Protein AF-A0A8T4Y741-F1 (afdb_monomer_lite)

Secondary structure (DSSP, 8-state):
--EEEEEEETTEEEEEE-PPPP--TT----EEEEEE--SSHHHHHHHT--GGGTEEEETTTTEEEEPPTTPPPS--SSEE--SEEEEE-

Sequence (89 aa):
MPRELVLTAPRTLEFREYEEPSLEAKQIRVKSILTAEKHGTSLAIYRGESPFHVKRYDDRLKLFMPLEEEEKRRVVYPCHVGNMTVGVV

Structure (mmCIF, N/CA/C/O backbone):
data_AF-A0A8T4Y741-F1
#
_entry.id   AF-A0A8T4Y741-F1
#
loop_
_atom_site.group_PDB
_atom_site.id
_atom_site.type_symbol
_atom_site.label_atom_id
_atom_site.label_alt_id
_atom_site.label_comp_id
_atom_site.label_asym_id
_atom_site.label_entity_id
_atom_site.label_seq_id
_atom_site.pdbx_PDB_ins_code
_atom_site.Cartn_x
_atom_site.Cartn_y
_atom_site.Cartn_z
_atom_site.occupancy
_atom_site.B_iso_or_equiv
_atom_site.auth_seq_id
_atom_site.auth_comp_id
_atom_site.auth_asym_id
_atom_site.auth_atom_id
_atom_site.pdbx_PDB_model_num
ATOM 1 N N . MET A 1 1 ? 2.779 6.076 20.675 1.00 75.06 1 MET A N 1
ATOM 2 C CA . MET A 1 1 ? 2.587 6.573 19.302 1.00 75.06 1 MET A CA 1
ATOM 3 C C . MET A 1 1 ? 2.036 5.438 18.455 1.00 75.06 1 MET A C 1
ATOM 5 O O . MET A 1 1 ? 2.506 4.311 18.630 1.00 75.06 1 MET A O 1
ATOM 9 N N . PRO A 1 2 ? 1.015 5.663 17.619 1.00 91.19 2 PRO A N 1
ATOM 10 C CA . PRO A 1 2 ? 0.570 4.648 16.680 1.00 91.19 2 PRO A CA 1
ATOM 11 C C . PRO A 1 2 ? 1.647 4.434 15.606 1.00 91.19 2 PRO A C 1
ATOM 13 O O . PRO A 1 2 ? 2.471 5.311 15.341 1.00 91.19 2 PRO A O 1
ATOM 16 N N . ARG A 1 3 ? 1.691 3.222 15.048 1.00 94.25 3 ARG A N 1
ATOM 17 C CA . ARG A 1 3 ? 2.672 2.833 14.032 1.00 94.25 3 ARG A CA 1
ATOM 18 C C . ARG A 1 3 ? 1.966 2.327 12.795 1.00 94.25 3 ARG A C 1
ATOM 20 O O . ARG A 1 3 ? 0.986 1.592 12.905 1.00 94.25 3 ARG A O 1
ATOM 27 N N . GLU A 1 4 ? 2.516 2.660 11.644 1.00 94.31 4 GLU A N 1
ATOM 28 C CA . GLU A 1 4 ? 2.106 2.114 10.359 1.00 94.31 4 GLU A CA 1
ATOM 29 C C . GLU A 1 4 ? 3.221 1.265 9.749 1.00 94.31 4 GLU A C 1
ATOM 31 O O . GLU A 1 4 ? 4.397 1.433 10.074 1.00 94.31 4 GLU A O 1
ATOM 36 N N . LEU A 1 5 ? 2.835 0.335 8.876 1.00 95.06 5 LEU A N 1
ATOM 37 C CA . LEU A 1 5 ? 3.756 -0.433 8.050 1.00 95.06 5 LEU A CA 1
ATOM 38 C C . LEU A 1 5 ? 3.802 0.213 6.664 1.00 95.06 5 LEU A C 1
ATOM 40 O O . LEU A 1 5 ? 2.779 0.303 5.986 1.00 95.06 5 LEU A O 1
ATOM 44 N N . VAL A 1 6 ? 4.983 0.654 6.243 1.00 96.19 6 VAL A N 1
ATOM 45 C CA . VAL A 1 6 ? 5.179 1.387 4.986 1.00 96.19 6 VAL A CA 1
ATOM 46 C C . VAL A 1 6 ? 6.184 0.649 4.121 1.00 96.19 6 VAL A C 1
ATOM 48 O O . VAL A 1 6 ? 7.186 0.136 4.616 1.00 96.19 6 VAL A O 1
ATOM 51 N N . LEU A 1 7 ? 5.931 0.609 2.817 1.00 97.19 7 LEU A N 1
ATOM 52 C CA . LEU A 1 7 ? 6.865 0.095 1.825 1.00 97.19 7 LEU A CA 1
ATOM 53 C C . LEU A 1 7 ? 7.746 1.237 1.325 1.00 97.19 7 LEU A C 1
ATOM 55 O O . LEU A 1 7 ? 7.268 2.161 0.666 1.00 97.19 7 LEU A O 1
ATOM 59 N N . THR A 1 8 ? 9.029 1.184 1.661 1.00 97.44 8 THR A N 1
ATOM 60 C CA . THR A 1 8 ? 9.962 2.318 1.545 1.00 97.44 8 THR A CA 1
ATOM 61 C C . THR A 1 8 ? 10.902 2.173 0.357 1.00 97.44 8 THR A C 1
ATOM 63 O O . THR A 1 8 ? 11.393 3.166 -0.176 1.00 97.44 8 THR A O 1
ATOM 66 N N . ALA A 1 9 ? 11.078 0.938 -0.103 1.00 97.25 9 ALA A N 1
ATOM 67 C CA . ALA A 1 9 ? 11.752 0.550 -1.332 1.00 97.25 9 ALA A CA 1
ATOM 68 C C . ALA A 1 9 ? 11.249 -0.848 -1.752 1.00 97.25 9 ALA A C 1
ATOM 70 O O . ALA A 1 9 ? 10.565 -1.512 -0.962 1.00 97.25 9 ALA A O 1
ATOM 71 N N . PRO A 1 10 ? 11.581 -1.346 -2.959 1.00 96.81 10 PRO A N 1
ATOM 72 C CA . PRO A 1 10 ? 11.268 -2.718 -3.337 1.00 96.81 10 PRO A CA 1
ATOM 73 C C . PRO A 1 10 ? 11.765 -3.713 -2.283 1.00 96.81 10 PRO A C 1
ATOM 75 O O . PRO A 1 10 ? 12.938 -3.721 -1.924 1.00 96.81 10 PRO A O 1
ATOM 78 N N . ARG A 1 11 ? 10.860 -4.572 -1.816 1.00 97.12 11 ARG A N 1
ATOM 79 C CA . ARG A 1 11 ? 11.058 -5.603 -0.791 1.00 97.12 11 ARG A CA 1
ATOM 80 C C . ARG A 1 11 ? 11.415 -5.082 0.612 1.00 97.12 11 ARG A C 1
ATOM 82 O O . ARG A 1 11 ? 11.696 -5.899 1.486 1.00 97.12 11 ARG A O 1
ATOM 89 N N . THR A 1 12 ? 11.305 -3.775 0.862 1.00 98.06 12 THR A N 1
ATOM 90 C CA . THR A 1 12 ? 11.692 -3.141 2.134 1.00 98.06 12 THR A CA 1
ATOM 91 C C . THR A 1 12 ? 10.490 -2.533 2.845 1.00 98.06 12 THR A C 1
ATOM 93 O O . THR A 1 12 ? 9.956 -1.506 2.425 1.00 98.06 12 THR A O 1
ATOM 96 N N . LEU A 1 13 ? 10.071 -3.170 3.938 1.00 97.06 13 LEU A N 1
ATOM 97 C CA . LEU A 1 13 ? 8.995 -2.691 4.801 1.00 97.06 13 LEU A CA 1
ATOM 98 C C . LEU A 1 13 ? 9.571 -2.138 6.101 1.00 97.06 13 LEU A C 1
ATOM 100 O O . LEU A 1 13 ? 10.429 -2.766 6.720 1.00 97.06 13 LEU A O 1
ATOM 104 N N . GLU A 1 14 ? 9.051 -0.999 6.538 1.00 97.75 14 GLU A N 1
ATOM 105 C CA . GLU A 1 14 ? 9.450 -0.352 7.784 1.00 97.75 14 GLU A CA 1
ATOM 106 C C . GLU A 1 14 ? 8.224 -0.011 8.622 1.00 97.75 14 GLU A C 1
ATOM 108 O O . GLU A 1 14 ? 7.204 0.448 8.101 1.00 97.75 14 GLU A O 1
ATOM 113 N N . PHE A 1 15 ? 8.350 -0.194 9.935 1.00 96.75 15 PHE A N 1
ATOM 114 C CA . PHE A 1 15 ? 7.418 0.404 10.880 1.00 96.75 15 PHE A CA 1
ATOM 115 C C . PHE A 1 15 ? 7.822 1.848 11.145 1.00 96.75 15 PHE A C 1
ATOM 117 O O . PHE A 1 15 ? 8.976 2.114 11.482 1.00 96.75 15 PHE A O 1
ATOM 124 N N . ARG A 1 16 ? 6.868 2.768 11.030 1.00 95.81 16 ARG A N 1
ATOM 125 C CA . ARG A 1 16 ? 7.077 4.198 11.280 1.00 95.81 16 ARG A CA 1
ATOM 126 C C . ARG A 1 16 ? 6.022 4.706 12.239 1.00 95.81 16 ARG A C 1
ATOM 128 O O . ARG A 1 16 ? 4.880 4.253 12.198 1.00 95.81 16 ARG A O 1
ATOM 135 N N . GLU A 1 17 ? 6.420 5.602 13.130 1.00 96.19 17 GLU A N 1
ATOM 136 C CA . GLU A 1 17 ? 5.465 6.327 13.962 1.00 96.19 17 GLU A CA 1
ATOM 137 C C . GLU A 1 17 ? 4.767 7.391 13.120 1.00 96.19 17 GLU A C 1
ATOM 139 O O . GLU A 1 17 ? 5.386 7.996 12.243 1.00 96.19 17 GLU A O 1
ATOM 144 N N . TYR A 1 18 ? 3.484 7.612 13.388 1.00 93.75 18 TYR A N 1
ATOM 145 C 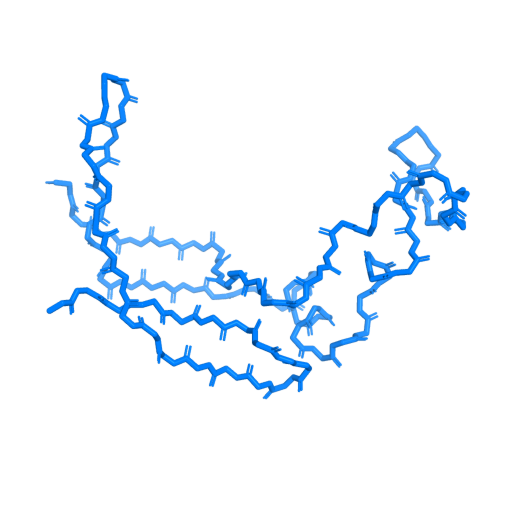CA . TYR A 1 18 ? 2.713 8.672 12.752 1.00 93.75 18 TYR A CA 1
ATOM 146 C C . TYR A 1 18 ? 1.872 9.415 13.789 1.00 93.75 18 TYR A C 1
ATOM 148 O O . TYR A 1 18 ? 1.570 8.892 14.866 1.00 93.75 18 TYR A O 1
ATOM 156 N N . GLU A 1 19 ? 1.490 10.642 13.455 1.00 94.94 19 GLU A N 1
ATOM 157 C CA . GLU A 1 19 ? 0.525 11.411 14.234 1.00 94.94 19 GLU A CA 1
ATOM 158 C C . GLU A 1 19 ? -0.883 11.126 13.721 1.00 94.94 19 GLU A C 1
ATOM 160 O O . GLU A 1 19 ? -1.149 11.203 12.521 1.00 94.94 19 GLU A O 1
ATOM 165 N N . GLU A 1 20 ? -1.802 10.787 14.624 1.00 93.12 20 GLU A N 1
ATOM 166 C CA . GLU A 1 20 ? -3.205 10.631 14.252 1.00 93.12 20 GLU A CA 1
ATOM 167 C C . GLU A 1 20 ? -3.800 11.999 13.899 1.00 93.12 20 GLU A C 1
ATOM 169 O O . GLU A 1 20 ? -3.893 12.857 14.781 1.00 93.12 20 GLU A O 1
ATOM 174 N N . PRO A 1 21 ? -4.243 12.220 12.646 1.00 92.44 21 PRO A N 1
ATOM 175 C CA . PRO A 1 21 ? -4.900 13.468 12.292 1.00 92.44 21 PRO A CA 1
ATOM 176 C C . PRO A 1 21 ? -6.224 13.591 13.048 1.00 92.44 21 PRO A C 1
ATOM 178 O O . PRO A 1 21 ? -6.862 12.579 13.362 1.00 92.44 21 PRO A O 1
ATOM 181 N N . SER A 1 22 ? -6.662 14.824 13.307 1.00 95.38 22 SER A N 1
ATOM 182 C CA . SER A 1 22 ? -7.985 15.115 13.871 1.00 95.38 22 SER A CA 1
ATOM 183 C C . SER A 1 22 ? -9.093 14.406 13.088 1.00 95.38 22 SER A C 1
ATOM 185 O O . SER A 1 22 ? -9.019 14.270 11.869 1.00 95.38 22 SER A O 1
ATOM 187 N N . LEU A 1 23 ? -10.108 13.909 13.801 1.00 96.19 23 LEU A N 1
ATOM 188 C CA . LEU A 1 23 ? -11.236 13.232 13.166 1.00 96.19 23 LEU A CA 1
ATOM 189 C C . LEU A 1 23 ? -12.199 14.282 12.614 1.00 96.19 23 LEU A C 1
ATOM 191 O O . LEU A 1 23 ? -12.826 15.005 13.387 1.00 96.19 23 LEU A O 1
ATOM 195 N N . GLU A 1 24 ? -12.321 14.348 11.292 1.00 97.25 24 GLU A N 1
ATOM 196 C CA . GLU A 1 24 ? -13.181 15.328 10.634 1.00 97.25 24 GLU A CA 1
ATOM 197 C C . GLU A 1 24 ? -14.638 14.862 10.542 1.00 97.25 24 GLU A C 1
ATOM 199 O O . GLU A 1 24 ? -14.973 13.678 10.676 1.00 97.25 24 GLU A O 1
ATOM 204 N N . ALA A 1 25 ? -15.533 15.807 10.255 1.00 97.31 25 ALA A N 1
ATOM 205 C CA . ALA A 1 25 ? -16.931 15.492 10.000 1.00 97.31 25 ALA A CA 1
ATOM 206 C C . ALA A 1 25 ? -17.063 14.450 8.870 1.00 97.31 25 ALA A C 1
ATOM 208 O O . ALA A 1 25 ? -16.459 14.585 7.806 1.00 97.31 25 ALA A O 1
ATOM 209 N N . LYS A 1 26 ? -17.913 13.434 9.086 1.00 96.56 26 LYS A N 1
ATOM 210 C CA . LYS A 1 26 ? -18.154 12.295 8.171 1.00 96.56 26 LYS A CA 1
ATOM 211 C C . LYS A 1 26 ? -16.983 11.311 8.021 1.00 96.56 26 LYS A C 1
ATOM 213 O O . LYS A 1 26 ? -17.017 10.482 7.114 1.00 96.56 26 LYS A O 1
ATOM 218 N N . GLN A 1 27 ? -15.985 11.357 8.899 1.00 97.19 27 GLN A N 1
ATOM 219 C CA . GLN A 1 27 ? -14.967 10.313 9.004 1.00 97.19 27 GLN A CA 1
ATOM 220 C C . GLN A 1 27 ? -15.270 9.364 10.168 1.00 97.19 27 GLN A C 1
ATOM 222 O O . GLN A 1 27 ? -15.916 9.735 11.146 1.00 97.19 27 GLN A O 1
ATOM 227 N N . ILE A 1 28 ? -14.766 8.136 10.064 1.00 95.31 28 ILE A N 1
ATOM 228 C CA . ILE A 1 28 ? -14.661 7.200 11.186 1.00 95.31 28 ILE A CA 1
ATOM 229 C C . ILE A 1 28 ? -13.188 6.873 11.403 1.00 95.31 28 ILE A C 1
ATOM 231 O O . ILE A 1 28 ? -12.416 6.810 10.443 1.00 95.31 28 ILE A O 1
ATOM 235 N N . ARG A 1 29 ? -12.797 6.646 12.657 1.00 94.81 29 ARG A N 1
ATOM 236 C CA . ARG A 1 29 ? -11.472 6.125 12.991 1.00 94.81 29 ARG A CA 1
ATOM 237 C C . ARG A 1 29 ? -11.615 4.652 13.316 1.00 94.81 29 ARG A C 1
ATOM 239 O O . ARG A 1 29 ? -12.428 4.294 14.150 1.00 94.81 29 ARG A O 1
ATOM 246 N N . VAL A 1 30 ? -10.826 3.815 12.653 1.00 94.88 30 VAL A N 1
ATOM 247 C CA . VAL A 1 30 ? -10.802 2.376 12.917 1.00 94.88 30 VAL A CA 1
ATOM 248 C C . VAL A 1 30 ? -9.457 2.025 13.532 1.00 94.88 30 VAL A C 1
ATOM 250 O O . VAL A 1 30 ? -8.416 2.220 12.904 1.00 94.88 30 VAL A O 1
ATOM 253 N N . LYS A 1 31 ? -9.465 1.459 14.738 1.00 94.38 31 LYS A N 1
ATOM 254 C CA . LYS A 1 31 ? -8.284 0.808 15.307 1.00 94.38 31 LYS A CA 1
ATOM 255 C C . LYS A 1 31 ? -8.198 -0.609 14.750 1.00 94.38 31 LYS A C 1
ATOM 257 O O . LYS A 1 31 ? -8.943 -1.489 15.188 1.00 94.38 31 LYS A O 1
ATOM 262 N N . SER A 1 32 ? -7.305 -0.819 13.782 1.00 93.88 32 SER A N 1
ATOM 263 C CA . SER A 1 32 ? -7.087 -2.140 13.177 1.00 93.88 32 SER A CA 1
ATOM 264 C C . SER A 1 32 ? -6.684 -3.177 14.231 1.00 93.88 32 SER A C 1
ATOM 266 O O . SER A 1 32 ? -5.823 -2.917 15.075 1.00 93.88 32 SER A O 1
ATOM 268 N N . ILE A 1 33 ? -7.312 -4.352 14.172 1.00 95.50 33 ILE A N 1
ATOM 269 C CA . ILE A 1 33 ? -6.960 -5.542 14.960 1.00 95.50 33 ILE A CA 1
ATOM 270 C C . ILE A 1 33 ? -6.273 -6.563 14.051 1.00 95.50 33 ILE A C 1
ATOM 272 O O . ILE A 1 33 ? -5.254 -7.139 14.425 1.00 95.50 33 ILE A O 1
ATOM 276 N N . LEU A 1 34 ? -6.820 -6.770 12.849 1.00 94.25 34 LEU A N 1
ATOM 277 C CA . LEU A 1 34 ? -6.267 -7.647 11.821 1.00 94.25 34 LEU A CA 1
ATOM 278 C C . LEU A 1 34 ? -6.306 -6.937 10.466 1.00 94.25 34 LEU A C 1
ATOM 280 O O . LEU A 1 34 ? -7.324 -6.355 10.088 1.00 94.25 34 LEU A O 1
ATOM 284 N N . THR A 1 35 ? -5.212 -7.039 9.714 1.00 93.12 35 THR A N 1
ATOM 285 C CA . THR A 1 35 ? -5.108 -6.532 8.341 1.00 93.12 35 THR A CA 1
ATOM 286 C C . THR A 1 35 ? -4.549 -7.624 7.439 1.00 93.12 35 THR A C 1
ATOM 288 O O . THR A 1 35 ? -3.615 -8.330 7.816 1.00 93.12 35 THR A O 1
ATOM 291 N N . ALA A 1 36 ? -5.111 -7.746 6.241 1.00 92.06 36 ALA A N 1
ATOM 292 C CA . ALA A 1 36 ? -4.657 -8.671 5.217 1.00 92.06 36 ALA A CA 1
ATOM 293 C C . ALA A 1 36 ? -4.151 -7.927 3.978 1.00 92.06 36 ALA A C 1
ATOM 295 O O . ALA A 1 36 ? -4.711 -6.907 3.558 1.00 92.06 36 ALA A O 1
ATOM 296 N N . GLU A 1 37 ? -3.119 -8.507 3.373 1.00 91.69 37 GLU A N 1
ATOM 297 C CA . GLU A 1 37 ? -2.651 -8.175 2.034 1.00 91.69 37 GLU A CA 1
ATOM 298 C C . GLU A 1 37 ? -3.226 -9.111 0.980 1.00 91.69 37 GLU A C 1
ATOM 300 O O . GLU A 1 37 ? -3.607 -10.245 1.277 1.00 91.69 37 GLU A O 1
ATOM 305 N N . LYS A 1 38 ? -3.220 -8.659 -0.278 1.00 88.31 38 LYS A N 1
ATOM 306 C CA . LYS A 1 38 ? -3.533 -9.521 -1.427 1.00 88.31 38 LYS A CA 1
ATOM 307 C C . LYS A 1 38 ? -2.359 -9.615 -2.392 1.00 88.31 38 LYS A C 1
ATOM 309 O O . LYS A 1 38 ? -1.660 -8.643 -2.652 1.00 88.31 38 LYS A O 1
ATOM 314 N N . HIS A 1 39 ? -2.199 -10.777 -3.014 1.00 85.62 39 HIS A N 1
ATOM 315 C CA . HIS A 1 39 ? -1.074 -11.073 -3.905 1.00 85.62 39 HIS A CA 1
ATOM 316 C C . HIS A 1 39 ? -1.112 -10.356 -5.270 1.00 85.62 39 HIS A C 1
ATOM 318 O O . HIS A 1 39 ? -0.202 -10.549 -6.064 1.00 85.62 39 HIS A O 1
ATOM 324 N N . GLY A 1 40 ? -2.169 -9.608 -5.604 1.00 88.56 40 GLY A N 1
ATOM 325 C CA . GLY A 1 40 ? -2.320 -8.955 -6.910 1.00 88.56 40 GLY A CA 1
ATOM 326 C C . GLY A 1 40 ? -1.365 -7.770 -7.099 1.00 88.56 40 GLY A C 1
ATOM 327 O O . GLY A 1 40 ? -0.154 -7.874 -6.923 1.00 88.56 40 GLY A O 1
ATOM 328 N N . THR A 1 41 ? -1.913 -6.601 -7.431 1.00 90.69 41 THR A N 1
ATOM 329 C CA . THR A 1 41 ? -1.124 -5.374 -7.625 1.00 90.69 41 THR A CA 1
ATOM 330 C C . THR A 1 41 ? -0.204 -5.060 -6.438 1.00 90.69 41 THR A C 1
ATOM 332 O O . THR A 1 41 ? 0.922 -4.625 -6.662 1.00 90.69 41 THR A O 1
ATOM 335 N N . SER A 1 42 ? -0.625 -5.343 -5.196 1.00 92.31 42 SER A N 1
ATOM 336 C CA . SER A 1 42 ? 0.192 -5.093 -4.001 1.00 92.31 42 SER A CA 1
ATOM 337 C C . SER A 1 42 ? 1.515 -5.866 -4.010 1.00 92.31 42 SER A C 1
ATOM 339 O O . SER A 1 42 ? 2.546 -5.295 -3.673 1.00 92.31 42 SER A O 1
ATOM 341 N N . LEU A 1 43 ? 1.536 -7.133 -4.448 1.00 94.19 43 LEU A N 1
ATOM 342 C CA . LEU A 1 43 ? 2.773 -7.925 -4.484 1.00 94.19 43 LEU A CA 1
ATOM 343 C C . LEU A 1 43 ? 3.731 -7.435 -5.575 1.00 94.19 43 LEU A C 1
ATOM 345 O O . LEU A 1 43 ? 4.940 -7.399 -5.359 1.00 94.19 43 LEU A O 1
ATOM 349 N N . ALA A 1 44 ? 3.201 -7.026 -6.730 1.00 94.75 44 ALA A N 1
ATOM 350 C CA . ALA A 1 44 ? 4.012 -6.424 -7.786 1.00 94.75 44 ALA A CA 1
ATOM 351 C C . ALA A 1 44 ? 4.626 -5.091 -7.325 1.00 94.75 44 ALA A C 1
ATOM 353 O O . ALA A 1 44 ? 5.798 -4.834 -7.591 1.00 94.75 44 ALA A O 1
ATOM 354 N N . ILE A 1 45 ? 3.871 -4.272 -6.581 1.00 95.31 45 ILE A N 1
ATOM 355 C CA . ILE A 1 45 ? 4.380 -3.042 -5.955 1.00 95.31 45 ILE A CA 1
ATOM 356 C C . ILE A 1 45 ? 5.436 -3.374 -4.896 1.00 95.31 45 ILE A C 1
ATOM 358 O O . ILE A 1 45 ? 6.504 -2.771 -4.903 1.00 95.31 45 ILE A O 1
ATOM 362 N N . TYR A 1 46 ? 5.197 -4.367 -4.032 1.00 95.69 46 TYR A N 1
ATOM 363 C CA . TYR A 1 46 ? 6.185 -4.844 -3.058 1.00 95.69 46 TYR A CA 1
ATOM 364 C C . TYR A 1 46 ? 7.500 -5.231 -3.732 1.00 95.69 46 TYR A C 1
ATOM 366 O O . TYR A 1 46 ? 8.568 -4.882 -3.246 1.00 95.69 46 TYR A O 1
ATOM 374 N N . ARG A 1 47 ? 7.447 -5.902 -4.882 1.00 95.81 47 ARG A N 1
ATOM 375 C CA . ARG A 1 47 ? 8.644 -6.334 -5.611 1.00 95.81 47 ARG A CA 1
ATOM 376 C C . ARG A 1 47 ? 9.299 -5.248 -6.470 1.00 95.81 47 ARG A C 1
ATOM 378 O O . ARG A 1 47 ? 10.396 -5.493 -6.965 1.00 95.81 47 ARG A O 1
ATOM 385 N N . GLY A 1 48 ? 8.664 -4.087 -6.651 1.00 95.50 48 GLY A N 1
ATOM 386 C CA . GLY A 1 48 ? 9.116 -3.055 -7.597 1.00 95.50 48 GLY A CA 1
ATOM 387 C C . GLY A 1 48 ? 8.890 -3.416 -9.067 1.00 95.50 48 GLY A C 1
ATOM 388 O O . GLY A 1 48 ? 9.503 -2.835 -9.953 1.00 95.50 48 GLY A O 1
ATOM 389 N N . GLU A 1 49 ? 8.013 -4.382 -9.333 1.00 95.06 49 GLU A N 1
ATOM 390 C CA . GLU A 1 49 ? 7.729 -4.943 -10.662 1.00 95.06 49 GLU A CA 1
ATOM 391 C C . GLU A 1 49 ? 6.398 -4.412 -11.231 1.00 95.06 49 GLU A C 1
ATOM 393 O O . GLU A 1 49 ? 5.974 -4.783 -12.326 1.00 95.06 49 GLU A O 1
ATOM 398 N N . SER A 1 50 ? 5.702 -3.547 -10.486 1.00 93.62 50 SER A N 1
ATOM 399 C CA . SER A 1 50 ? 4.410 -3.007 -10.900 1.00 93.62 50 SER A CA 1
ATOM 400 C C . SER A 1 50 ? 4.545 -2.087 -12.122 1.00 93.62 50 SER A C 1
ATOM 402 O O . SER A 1 50 ? 5.316 -1.124 -12.078 1.00 93.62 50 SER A O 1
ATOM 404 N N . PRO A 1 51 ? 3.740 -2.273 -13.186 1.00 92.62 51 PRO A N 1
ATOM 405 C CA . PRO A 1 51 ? 3.747 -1.364 -14.334 1.00 92.62 51 PRO A CA 1
ATOM 406 C C . PRO A 1 51 ? 3.374 0.073 -13.941 1.00 92.62 51 PRO A C 1
ATOM 408 O O . PRO A 1 51 ? 3.799 1.017 -14.598 1.00 92.62 51 PRO A O 1
ATOM 411 N N . PHE A 1 52 ? 2.661 0.261 -12.826 1.00 91.56 52 PHE A N 1
ATOM 412 C CA . PHE A 1 52 ? 2.305 1.577 -12.289 1.00 91.56 52 PHE A CA 1
ATOM 413 C C . PHE A 1 52 ? 3.503 2.430 -11.828 1.00 91.56 52 PHE A C 1
ATOM 415 O O . PHE A 1 52 ? 3.322 3.618 -11.549 1.00 91.56 52 PHE A O 1
ATOM 422 N N . HIS A 1 53 ? 4.711 1.859 -11.755 1.00 89.81 53 HIS A N 1
ATOM 423 C CA . HIS A 1 53 ? 5.938 2.618 -11.510 1.00 89.81 53 HIS A CA 1
ATOM 424 C C . HIS A 1 53 ? 6.416 3.407 -12.735 1.00 89.81 53 HIS A C 1
ATOM 426 O O . HIS A 1 53 ? 7.131 4.389 -12.565 1.00 89.81 53 HIS A O 1
ATOM 432 N N . VAL A 1 54 ? 6.071 2.984 -13.957 1.00 90.69 54 VAL A N 1
ATOM 433 C CA . VAL A 1 54 ? 6.654 3.542 -15.198 1.00 90.69 54 VAL A CA 1
ATOM 434 C C . VAL A 1 54 ? 5.644 3.746 -16.332 1.00 90.69 54 VAL A C 1
ATOM 436 O O . VAL A 1 54 ? 6.008 4.257 -17.385 1.00 90.69 54 VAL A O 1
ATOM 439 N N . LYS A 1 55 ? 4.384 3.347 -16.139 1.00 93.44 55 LYS A N 1
ATOM 440 C CA . LYS A 1 55 ? 3.300 3.436 -17.127 1.00 93.44 55 LYS A CA 1
ATOM 441 C C . LYS A 1 55 ? 2.031 3.991 -16.491 1.00 93.44 55 LYS A C 1
ATOM 443 O O . LYS A 1 55 ? 1.788 3.779 -15.297 1.00 93.44 55 LYS A O 1
ATOM 448 N N . ARG A 1 56 ? 1.167 4.608 -17.303 1.00 93.31 56 ARG A N 1
ATOM 449 C CA . ARG A 1 56 ? -0.226 4.871 -16.914 1.00 93.31 56 ARG A CA 1
ATOM 450 C C . ARG A 1 56 ? -1.118 3.715 -17.339 1.00 93.31 56 ARG A C 1
ATOM 452 O O . ARG A 1 56 ? -0.883 3.069 -18.357 1.00 93.31 56 ARG A O 1
ATOM 459 N N . TYR A 1 57 ? -2.178 3.482 -16.578 1.00 92.19 57 TYR A N 1
ATOM 460 C CA . TYR A 1 57 ? -3.251 2.588 -16.997 1.00 92.19 57 TYR A CA 1
ATOM 461 C C . TYR A 1 57 ? -4.343 3.403 -17.692 1.00 92.19 57 TYR A C 1
ATOM 463 O O . TYR A 1 57 ? -4.939 4.286 -17.068 1.00 92.19 57 TYR A O 1
ATOM 471 N N . ASP A 1 58 ? -4.581 3.130 -18.972 1.00 93.25 58 A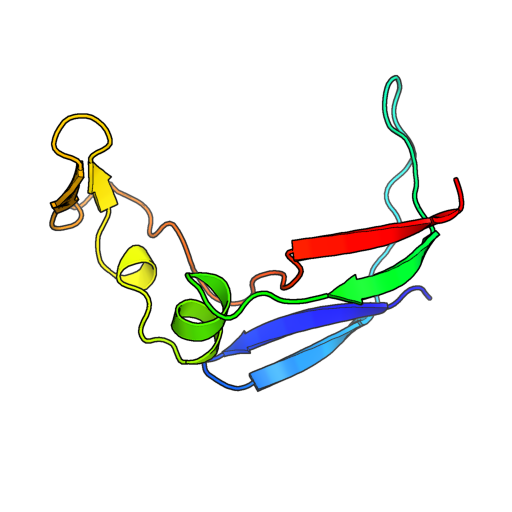SP A N 1
ATOM 472 C CA . ASP A 1 58 ? -5.670 3.726 -19.740 1.00 93.25 58 ASP A CA 1
ATOM 473 C C . ASP A 1 58 ? -6.962 2.953 -19.473 1.00 93.25 58 ASP A C 1
ATOM 475 O O . ASP A 1 58 ? -7.105 1.803 -19.889 1.00 93.25 58 ASP A O 1
ATOM 479 N N . ASP A 1 59 ? -7.908 3.568 -18.763 1.00 92.69 59 ASP A N 1
ATOM 480 C CA . ASP A 1 59 ? -9.127 2.864 -18.366 1.00 92.69 59 ASP A CA 1
ATOM 481 C C . ASP A 1 59 ? -10.069 2.575 -19.544 1.00 92.69 59 ASP A C 1
ATOM 483 O O . ASP A 1 59 ? -10.845 1.623 -19.481 1.00 92.69 59 ASP A O 1
ATOM 487 N N . ARG A 1 60 ? -9.982 3.334 -20.641 1.00 96.75 60 ARG A N 1
ATOM 488 C CA . ARG A 1 60 ? -10.809 3.102 -21.830 1.00 96.75 60 ARG A CA 1
ATOM 489 C C . ARG A 1 60 ? -10.273 1.932 -22.647 1.00 96.75 60 ARG A C 1
ATOM 491 O O . ARG A 1 60 ? -11.049 1.086 -23.078 1.00 96.75 60 ARG A O 1
ATOM 498 N N . LEU A 1 61 ? -8.959 1.886 -22.855 1.00 95.50 61 LEU A N 1
ATOM 499 C CA . LEU A 1 61 ? -8.297 0.840 -23.638 1.00 95.50 61 LEU A CA 1
ATOM 500 C C . LEU A 1 61 ? -7.980 -0.415 -22.814 1.00 95.50 61 LEU A C 1
ATOM 502 O O . LEU A 1 61 ? -7.720 -1.463 -23.395 1.00 95.50 61 LEU A O 1
ATOM 506 N N . LYS A 1 62 ? -7.999 -0.316 -21.478 1.00 94.94 62 LYS A N 1
ATOM 507 C CA . LYS A 1 62 ? -7.577 -1.367 -20.533 1.00 94.94 62 LYS A CA 1
ATOM 508 C C . LYS A 1 62 ? -6.125 -1.815 -20.758 1.00 94.94 62 LYS A C 1
ATOM 510 O O . LYS A 1 62 ? -5.783 -2.981 -20.573 1.00 94.94 62 LYS A O 1
ATOM 515 N N . LEU A 1 63 ? -5.261 -0.874 -21.147 1.00 95.31 63 LEU A N 1
ATOM 516 C CA . LEU A 1 63 ? -3.849 -1.111 -21.460 1.00 95.31 63 LEU A CA 1
ATOM 517 C C . LEU A 1 63 ? -2.924 -0.231 -20.618 1.00 95.31 63 LEU A C 1
ATOM 519 O O . LEU A 1 63 ? -3.278 0.877 -20.214 1.00 95.31 63 LEU A O 1
ATOM 523 N N . PHE A 1 64 ? -1.705 -0.724 -20.396 1.00 93.69 64 PHE A N 1
ATOM 524 C CA . PHE A 1 64 ? -0.620 0.078 -19.839 1.00 93.69 64 PHE A CA 1
ATOM 525 C C . PHE A 1 64 ? 0.117 0.815 -20.954 1.00 93.69 64 PHE A C 1
ATOM 527 O O . PHE A 1 64 ? 0.839 0.196 -21.739 1.00 93.69 64 PHE A O 1
ATOM 534 N N . MET A 1 65 ? -0.035 2.134 -20.973 1.00 95.00 65 MET A N 1
ATOM 535 C CA . MET A 1 65 ? 0.584 3.030 -21.945 1.00 95.00 65 MET A CA 1
ATOM 536 C C . MET A 1 65 ? 1.843 3.674 -21.345 1.00 95.00 65 MET A C 1
ATOM 538 O O . MET A 1 65 ? 1.935 3.779 -20.115 1.00 95.00 65 MET A O 1
ATOM 542 N N . PRO A 1 66 ? 2.823 4.089 -22.168 1.00 94.19 66 PRO A N 1
ATOM 543 C CA . PRO A 1 66 ? 3.904 4.962 -21.710 1.00 94.19 66 PRO A CA 1
ATOM 544 C C . PRO A 1 66 ? 3.357 6.173 -20.939 1.00 94.19 66 PRO A C 1
ATOM 546 O O . PRO A 1 66 ? 2.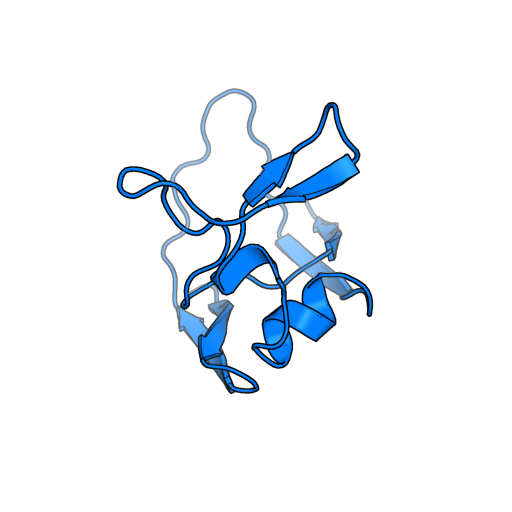221 6.586 -21.168 1.00 94.19 66 PRO A O 1
ATOM 549 N N . LEU A 1 67 ? 4.140 6.685 -19.990 1.00 91.81 67 LEU A N 1
ATOM 550 C CA . LEU A 1 67 ? 3.848 7.977 -19.370 1.00 91.81 67 LEU A CA 1
ATOM 551 C C . LEU A 1 67 ? 4.178 9.081 -20.373 1.00 91.81 67 LEU A C 1
ATOM 553 O O . LEU A 1 67 ? 5.240 9.024 -20.996 1.00 91.81 67 LEU A O 1
ATOM 557 N N . GLU A 1 68 ? 3.297 10.065 -20.495 1.00 88.88 68 GLU A N 1
ATOM 558 C CA . GLU A 1 68 ? 3.636 11.336 -21.140 1.00 88.88 68 GLU A CA 1
ATOM 559 C C . GLU A 1 68 ? 4.544 12.165 -20.205 1.00 88.88 68 GLU A C 1
ATOM 561 O O . GLU A 1 68 ? 4.568 11.930 -18.992 1.00 88.88 68 GLU A O 1
ATOM 566 N N . GLU A 1 69 ? 5.303 13.124 -20.743 1.00 81.50 69 GLU A N 1
ATOM 567 C CA . GLU A 1 69 ? 6.322 13.894 -19.996 1.00 81.50 69 GLU A CA 1
ATOM 568 C C . GLU A 1 69 ? 5.763 14.577 -18.733 1.00 81.50 69 GLU A C 1
ATOM 570 O O . GLU A 1 69 ? 6.430 14.652 -17.698 1.00 81.50 69 GLU A O 1
ATOM 575 N N . GLU A 1 70 ? 4.512 15.032 -18.769 1.00 83.19 70 GLU A N 1
ATOM 576 C CA . GLU A 1 70 ? 3.868 15.729 -17.655 1.00 83.19 70 GLU A CA 1
ATOM 577 C C . GLU A 1 70 ? 3.171 14.786 -16.654 1.00 83.19 70 GLU A C 1
ATOM 579 O O . GLU A 1 70 ? 2.685 15.228 -15.604 1.00 83.19 70 GLU A O 1
ATOM 584 N N . GLU A 1 71 ? 3.094 13.483 -16.942 1.00 85.06 71 GLU A N 1
ATOM 585 C CA . GLU A 1 71 ? 2.339 12.537 -16.126 1.00 85.06 71 GLU A CA 1
ATOM 586 C C . GLU A 1 71 ? 3.136 11.987 -14.942 1.00 85.06 71 GLU A C 1
ATOM 588 O O . GLU A 1 71 ? 4.215 11.400 -15.050 1.00 85.06 71 GLU A O 1
ATOM 593 N N . LYS A 1 72 ? 2.534 12.090 -13.754 1.00 84.38 72 LYS A N 1
ATOM 594 C CA . LYS A 1 72 ? 3.110 11.524 -12.534 1.00 84.38 72 LYS A CA 1
ATOM 595 C C . LYS A 1 72 ? 2.893 10.014 -12.471 1.00 84.38 72 LYS A C 1
ATOM 597 O O . LYS A 1 72 ? 1.803 9.498 -12.722 1.00 84.38 72 LYS A O 1
ATOM 602 N N . ARG A 1 73 ? 3.928 9.310 -12.012 1.00 85.75 73 ARG A N 1
ATOM 603 C CA . ARG A 1 73 ? 3.860 7.886 -11.656 1.00 85.75 73 ARG A CA 1
ATOM 604 C C . ARG A 1 73 ? 2.792 7.671 -10.588 1.00 85.75 73 ARG A C 1
ATOM 606 O O . ARG A 1 73 ? 2.743 8.398 -9.598 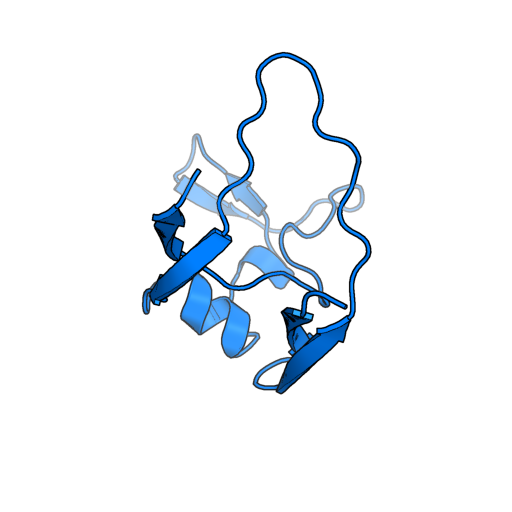1.00 85.75 73 ARG A O 1
ATOM 613 N N . ARG A 1 74 ? 1.969 6.636 -10.764 1.00 85.50 74 ARG A N 1
ATOM 614 C CA . ARG A 1 74 ? 0.898 6.310 -9.809 1.00 85.50 74 ARG A CA 1
ATOM 615 C C . ARG A 1 74 ? 1.416 5.685 -8.521 1.00 85.50 74 ARG A C 1
ATOM 617 O O . ARG A 1 74 ? 0.776 5.836 -7.488 1.00 85.50 74 ARG A O 1
ATOM 624 N N . VAL A 1 75 ? 2.538 4.970 -8.583 1.00 87.00 75 VAL A N 1
ATOM 625 C CA . VAL A 1 75 ? 3.152 4.344 -7.409 1.00 87.00 75 VAL A CA 1
ATOM 626 C C . VAL A 1 75 ? 4.607 4.774 -7.307 1.00 87.00 75 VAL A C 1
ATOM 628 O O . VAL A 1 75 ? 5.429 4.454 -8.170 1.00 87.00 75 VAL A O 1
ATOM 631 N N . VAL A 1 76 ? 4.916 5.468 -6.218 1.00 91.25 76 VAL A N 1
ATOM 632 C CA . VAL A 1 76 ? 6.257 5.914 -5.837 1.00 91.25 76 VAL A CA 1
ATOM 633 C C . VAL A 1 76 ? 6.471 5.519 -4.380 1.00 91.25 76 VAL A C 1
ATOM 635 O O . VAL A 1 76 ? 5.519 5.521 -3.604 1.00 91.25 76 VAL A O 1
ATOM 638 N N . TYR A 1 77 ? 7.696 5.141 -4.020 1.00 94.81 77 TYR A N 1
ATOM 639 C CA . TYR A 1 77 ? 8.043 4.887 -2.626 1.00 94.81 77 TYR A CA 1
ATOM 640 C C . TYR A 1 77 ? 8.378 6.203 -1.905 1.00 94.81 77 TYR A C 1
ATOM 642 O O . TYR A 1 77 ? 9.011 7.068 -2.512 1.00 94.81 77 TYR A O 1
ATOM 650 N N . PRO A 1 78 ? 8.023 6.353 -0.620 1.00 95.81 78 PRO A N 1
ATOM 651 C CA . PRO A 1 78 ? 7.290 5.392 0.200 1.00 95.81 78 PRO A CA 1
ATOM 652 C C . PRO A 1 78 ? 5.803 5.298 -0.180 1.00 95.81 78 PRO A C 1
ATOM 654 O O . PRO A 1 78 ? 5.198 6.285 -0.586 1.00 95.81 78 PRO A O 1
ATOM 657 N N . CYS A 1 79 ? 5.205 4.117 -0.020 1.00 94.12 79 CYS A N 1
ATOM 658 C CA . CYS A 1 79 ? 3.763 3.926 -0.189 1.00 94.12 79 CYS A CA 1
ATOM 659 C C . CYS A 1 79 ? 3.181 3.011 0.892 1.00 94.12 79 CYS A C 1
ATOM 661 O O . CYS A 1 79 ? 3.875 2.155 1.448 1.00 94.12 79 CYS A O 1
ATOM 663 N N . HIS A 1 80 ? 1.898 3.207 1.199 1.00 92.81 80 HIS A N 1
ATOM 664 C CA . HIS A 1 80 ? 1.196 2.371 2.165 1.00 92.81 80 HIS A CA 1
ATOM 665 C C . HIS A 1 80 ? 0.926 0.982 1.596 1.00 9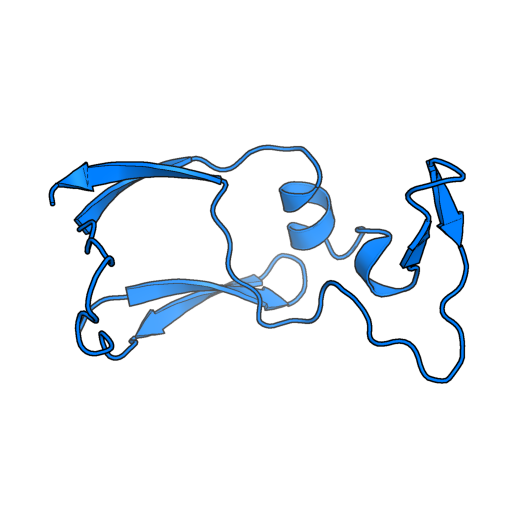2.81 80 HIS A C 1
ATOM 667 O O . HIS A 1 80 ? 0.700 0.801 0.395 1.00 92.81 80 HIS A O 1
ATOM 673 N N . VAL A 1 81 ? 0.905 0.013 2.502 1.00 91.69 81 VAL A N 1
ATOM 674 C CA . VAL A 1 81 ? 0.456 -1.348 2.242 1.00 91.69 81 VAL A CA 1
ATOM 675 C C . VAL A 1 81 ? -0.807 -1.599 3.067 1.00 91.69 81 VAL A C 1
ATOM 677 O O . VAL A 1 81 ? -0.975 -1.087 4.172 1.00 91.69 81 VAL A O 1
ATOM 680 N N . GLY A 1 82 ? -1.735 -2.336 2.492 1.00 89.88 82 GLY A N 1
ATOM 681 C CA . GLY A 1 82 ? -2.939 -2.845 3.121 1.00 89.88 82 GLY A CA 1
ATOM 682 C C . GLY A 1 82 ? -3.973 -3.163 2.050 1.00 89.88 82 GLY A C 1
ATOM 683 O O . GLY A 1 82 ? -4.056 -2.481 1.025 1.00 89.88 82 GLY A O 1
ATOM 684 N N . ASN A 1 83 ? -4.815 -4.173 2.277 1.00 92.00 83 ASN A N 1
ATOM 685 C CA . ASN A 1 83 ? -6.001 -4.353 1.444 1.00 92.00 83 ASN A CA 1
ATOM 686 C C . ASN A 1 83 ? -7.306 -4.372 2.233 1.00 92.00 83 ASN A C 1
ATOM 688 O O . ASN A 1 83 ? -8.212 -3.611 1.904 1.00 92.00 83 ASN A O 1
ATOM 692 N N . MET A 1 84 ? -7.411 -5.229 3.243 1.00 93.69 84 MET A N 1
ATOM 693 C CA . MET A 1 84 ? -8.616 -5.360 4.065 1.00 93.69 84 MET A CA 1
ATOM 694 C C . MET A 1 84 ? -8.236 -5.287 5.532 1.00 93.69 84 MET A C 1
ATOM 696 O O . MET A 1 84 ? -7.214 -5.844 5.926 1.00 93.69 84 MET A O 1
ATOM 700 N N . THR A 1 85 ? -9.064 -4.627 6.338 1.00 94.75 85 THR A N 1
ATOM 701 C CA . THR A 1 85 ? -8.860 -4.517 7.781 1.00 94.75 85 THR A CA 1
ATOM 702 C C . THR A 1 85 ? -10.155 -4.779 8.535 1.00 94.75 85 THR A C 1
ATOM 704 O O . THR A 1 85 ? -11.237 -4.420 8.072 1.00 94.75 85 THR A O 1
ATOM 707 N N . VAL A 1 86 ? -10.031 -5.414 9.69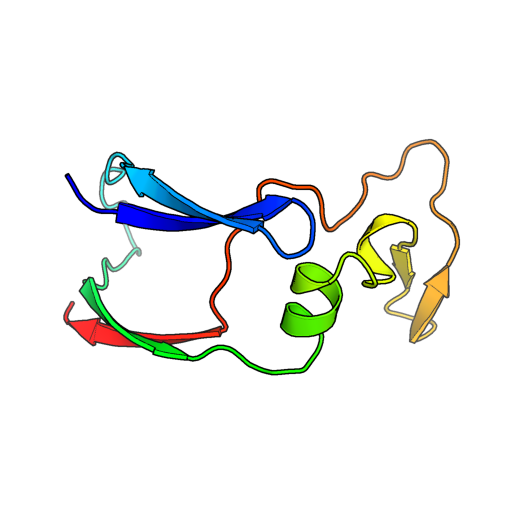7 1.00 96.75 86 VAL A N 1
ATOM 708 C CA . VAL A 1 86 ? -11.086 -5.528 10.701 1.00 96.75 86 VAL A CA 1
ATOM 709 C C . VAL A 1 86 ? -10.571 -4.875 11.973 1.00 96.75 86 VAL A C 1
ATOM 711 O O . VAL A 1 86 ? -9.440 -5.122 12.403 1.00 96.75 86 VAL A O 1
ATOM 714 N N . GLY A 1 87 ? -11.404 -4.037 12.576 1.00 97.00 87 GLY A N 1
ATOM 715 C CA . GLY A 1 87 ? -11.046 -3.264 13.751 1.00 97.00 87 GLY A CA 1
ATOM 716 C C . GLY A 1 87 ? -12.265 -2.764 14.506 1.00 97.00 87 GLY A C 1
ATOM 717 O O . GLY A 1 87 ? -13.400 -3.112 14.182 1.00 97.00 87 GLY A O 1
ATOM 718 N N . VAL A 1 88 ? -12.005 -1.948 15.518 1.00 97.44 88 VAL A N 1
ATOM 719 C CA . VAL A 1 88 ? -13.036 -1.275 16.318 1.00 97.44 88 VAL A CA 1
ATOM 720 C C . VAL A 1 88 ? -13.109 0.200 15.944 1.00 97.44 88 VAL A C 1
ATOM 722 O O . VAL A 1 88 ? -12.079 0.789 15.606 1.00 97.44 88 VAL A O 1
ATOM 725 N N . VAL A 1 89 ? -14.320 0.760 15.985 1.00 94.44 89 VAL A N 1
ATOM 726 C CA . VAL A 1 89 ? -14.601 2.194 15.807 1.00 94.44 89 VAL A CA 1
ATOM 727 C C . VAL A 1 89 ? -14.718 2.854 17.171 1.00 94.44 89 VAL A C 1
ATOM 729 O O . VAL A 1 89 ? -15.393 2.247 18.032 1.00 94.44 89 VAL A O 1
#

Foldseek 3Di:
DDWAWWQADQLDIDIDDDDDDDADPPDDDFDFPDFDADCPQLVCLNRVNHLLQAFDQDPVVRDTHGDDPPDDRPDDPGDHTTDDTDGDD

Radius of gyration: 15.89 Å; chains: 1; bounding box: 30×27×43 Å

pLDDT: mean 93.23, std 4.02, range [75.06, 98.06]